Protein AF-A0A538BK71-F1 (afdb_monomer)

Structure (mmCIF, N/CA/C/O backbone):
data_AF-A0A538BK71-F1
#
_entry.id   AF-A0A538BK71-F1
#
loop_
_atom_site.group_PDB
_atom_site.id
_atom_site.type_symbol
_atom_site.label_atom_id
_atom_site.label_alt_id
_atom_site.label_comp_id
_atom_site.label_asym_id
_atom_site.label_entity_id
_atom_site.label_seq_id
_atom_site.pdbx_PDB_ins_code
_atom_site.Cartn_x
_atom_site.Cartn_y
_atom_site.Cartn_z
_atom_site.occupancy
_atom_site.B_iso_or_equiv
_atom_site.auth_seq_id
_atom_site.auth_comp_id
_atom_site.auth_asym_id
_atom_site.auth_atom_id
_atom_site.pdbx_PDB_model_num
ATOM 1 N N . MET A 1 1 ? -36.214 5.813 13.325 1.00 43.78 1 MET A N 1
ATOM 2 C CA . MET A 1 1 ? -35.279 5.143 14.253 1.00 43.78 1 MET A CA 1
ATOM 3 C C . MET A 1 1 ? -33.875 5.434 13.743 1.00 43.78 1 MET A C 1
ATOM 5 O O . MET A 1 1 ? -33.575 5.043 12.623 1.00 43.78 1 MET A O 1
ATOM 9 N N . ALA A 1 2 ? -33.089 6.245 14.456 1.00 49.03 2 ALA A N 1
ATOM 10 C CA . ALA A 1 2 ? -31.752 6.632 14.005 1.00 49.03 2 ALA A CA 1
ATOM 11 C C . ALA A 1 2 ? -30.799 5.435 14.134 1.00 49.03 2 ALA A C 1
ATOM 13 O O . ALA A 1 2 ? -30.799 4.751 15.158 1.00 49.03 2 ALA A O 1
ATOM 14 N N . ARG A 1 3 ? -30.023 5.165 13.081 1.00 46.31 3 ARG A N 1
ATOM 15 C CA . ARG A 1 3 ? -28.934 4.182 13.105 1.00 46.31 3 ARG A CA 1
ATOM 16 C C . ARG A 1 3 ? -27.927 4.619 14.184 1.00 46.31 3 ARG A C 1
ATOM 18 O O . ARG A 1 3 ? -27.583 5.801 14.191 1.00 46.31 3 ARG A O 1
ATOM 25 N N . PRO A 1 4 ? -27.481 3.731 15.095 1.00 49.09 4 PRO A N 1
ATOM 26 C CA . PRO A 1 4 ? -26.473 4.099 16.086 1.00 49.09 4 PRO A CA 1
ATOM 27 C C . PRO A 1 4 ? -25.213 4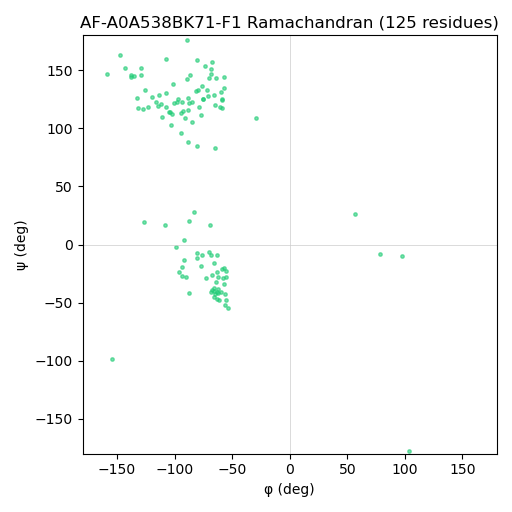.607 15.369 1.00 49.09 4 PRO A C 1
ATOM 29 O O . PRO A 1 4 ? -24.907 4.098 14.281 1.00 49.09 4 PRO A O 1
ATOM 32 N N . PRO A 1 5 ? -24.502 5.606 15.928 1.00 53.88 5 PRO A N 1
ATOM 33 C CA . PRO A 1 5 ? -23.268 6.086 15.328 1.00 53.88 5 PRO A CA 1
ATOM 34 C C . PRO A 1 5 ? -22.307 4.903 15.249 1.00 53.88 5 PRO A C 1
ATOM 36 O O . PRO A 1 5 ? -21.969 4.289 16.262 1.00 53.88 5 PRO A O 1
ATOM 39 N N . ARG A 1 6 ? -21.926 4.533 14.027 1.00 58.94 6 ARG A N 1
ATOM 40 C CA . ARG A 1 6 ? -20.779 3.651 13.855 1.00 58.94 6 ARG A CA 1
ATOM 41 C C . ARG A 1 6 ? -19.552 4.458 14.224 1.00 58.94 6 ARG A C 1
ATOM 43 O O . ARG A 1 6 ? -19.502 5.649 13.928 1.00 58.94 6 ARG A O 1
ATOM 50 N N . LEU A 1 7 ? -18.586 3.809 14.860 1.00 62.09 7 LEU A N 1
ATOM 51 C CA . LEU A 1 7 ? -17.260 4.395 14.938 1.00 62.09 7 LEU A CA 1
ATOM 52 C C . LEU A 1 7 ? -16.785 4.656 13.495 1.00 62.09 7 LEU A C 1
ATOM 54 O O . LEU A 1 7 ? -17.030 3.802 12.634 1.00 62.09 7 LEU A O 1
ATOM 58 N N . PRO A 1 8 ? 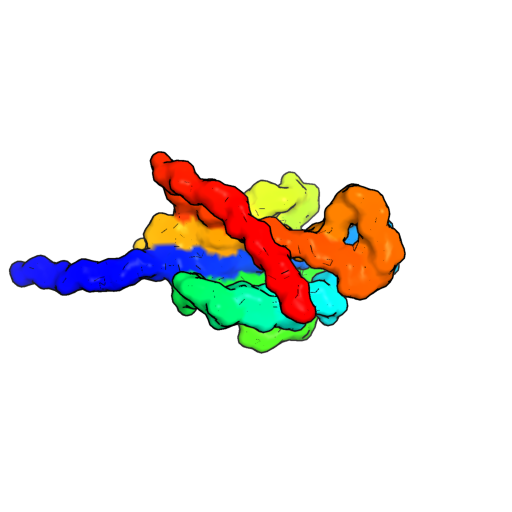-16.213 5.837 13.214 1.00 65.06 8 PRO A N 1
ATOM 59 C CA . PRO A 1 8 ? -15.735 6.171 11.880 1.00 65.06 8 PRO A CA 1
ATOM 60 C C . PRO A 1 8 ? -14.693 5.139 11.458 1.00 65.06 8 PRO A C 1
ATOM 62 O O . PRO A 1 8 ? -13.723 4.937 12.183 1.00 65.06 8 PRO A O 1
ATOM 65 N N . LEU A 1 9 ? -14.892 4.488 10.308 1.00 83.62 9 LEU A N 1
ATOM 66 C CA . LEU A 1 9 ? -13.896 3.552 9.791 1.00 83.62 9 LEU A CA 1
ATOM 67 C C . LEU A 1 9 ? -12.727 4.342 9.201 1.00 83.62 9 LEU A C 1
ATOM 69 O O . LEU A 1 9 ? -12.922 5.184 8.317 1.00 83.62 9 LEU A O 1
ATOM 73 N N . ILE A 1 10 ? -11.519 4.051 9.670 1.00 86.81 10 ILE A N 1
ATOM 74 C CA . ILE A 1 10 ? -10.266 4.627 9.191 1.00 86.81 10 ILE A CA 1
ATOM 75 C C . ILE A 1 10 ? -9.580 3.596 8.294 1.00 86.81 10 ILE A C 1
ATOM 77 O O . ILE A 1 10 ? -9.110 2.561 8.758 1.00 86.81 10 ILE A O 1
ATOM 81 N N . GLY A 1 11 ? -9.494 3.881 6.996 1.00 90.00 11 GLY A N 1
ATOM 82 C CA . GLY A 1 11 ? -8.757 3.041 6.051 1.00 90.00 11 GLY A CA 1
ATOM 83 C C . GLY A 1 11 ? -7.277 3.419 5.982 1.00 90.00 11 GLY A C 1
ATOM 84 O O . GLY A 1 11 ? -6.925 4.594 6.050 1.00 90.00 11 GLY A O 1
ATOM 85 N N . ALA A 1 12 ? -6.394 2.450 5.776 1.00 91.75 12 ALA A N 1
ATOM 86 C CA . ALA A 1 12 ? -4.996 2.670 5.429 1.00 91.75 12 ALA A CA 1
ATOM 87 C C . ALA A 1 12 ? -4.747 2.314 3.962 1.00 91.75 12 ALA A C 1
ATOM 89 O O . ALA A 1 12 ? -5.083 1.222 3.508 1.00 91.75 12 ALA A O 1
ATOM 90 N N . ILE A 1 13 ? -4.101 3.219 3.229 1.00 93.62 13 ILE A N 1
ATOM 91 C CA . ILE A 1 13 ? -3.649 2.997 1.855 1.00 93.62 13 ILE A CA 1
ATOM 92 C C . ILE A 1 13 ? -2.125 2.939 1.855 1.00 93.62 13 ILE A C 1
ATOM 94 O O . ILE A 1 13 ? -1.451 3.959 2.013 1.00 93.62 13 ILE A O 1
ATOM 98 N N . VAL A 1 14 ? -1.574 1.752 1.620 1.00 93.50 14 VAL A N 1
ATOM 99 C CA . VAL A 1 14 ? -0.136 1.532 1.456 1.00 93.50 14 VAL A CA 1
ATOM 100 C C . VAL A 1 14 ? 0.226 1.644 -0.020 1.00 93.50 14 VAL A C 1
ATOM 102 O O . VAL A 1 14 ? -0.107 0.783 -0.835 1.00 93.50 14 VAL A O 1
ATOM 105 N N . LEU A 1 15 ? 0.928 2.716 -0.385 1.00 92.50 15 LEU A N 1
ATOM 106 C CA . LEU A 1 15 ? 1.338 2.966 -1.764 1.00 92.50 15 LEU A CA 1
ATOM 107 C C . LEU A 1 15 ? 2.645 2.236 -2.082 1.00 92.50 15 LEU A C 1
ATOM 109 O O . LEU A 1 15 ? 3.736 2.667 -1.701 1.00 92.50 15 LEU A O 1
ATOM 113 N N . ALA A 1 16 ? 2.525 1.149 -2.843 1.00 92.81 16 ALA A N 1
ATOM 114 C CA . ALA A 1 16 ? 3.623 0.278 -3.252 1.00 92.81 16 ALA A CA 1
ATOM 115 C C . ALA A 1 16 ? 3.673 0.070 -4.783 1.00 92.81 16 ALA A C 1
ATOM 117 O O . ALA A 1 16 ? 4.325 -0.844 -5.279 1.00 92.81 16 ALA A O 1
ATOM 118 N N . ALA A 1 17 ? 3.042 0.948 -5.567 1.00 90.62 17 ALA A N 1
ATOM 119 C CA . ALA A 1 17 ? 2.866 0.751 -7.008 1.00 90.62 17 ALA A CA 1
ATOM 120 C C . ALA A 1 17 ? 4.084 1.102 -7.889 1.00 90.62 17 ALA A C 1
ATOM 122 O O . ALA A 1 17 ? 4.094 0.787 -9.076 1.00 90.62 17 ALA A O 1
ATOM 123 N N . GLY A 1 18 ? 5.101 1.775 -7.340 1.00 87.75 18 GLY A N 1
ATOM 124 C CA . GLY A 1 18 ? 6.195 2.349 -8.132 1.00 87.75 18 GLY A CA 1
ATOM 125 C C . GLY A 1 18 ? 7.199 1.333 -8.694 1.00 87.75 18 GLY A C 1
ATOM 126 O O . GLY A 1 18 ? 7.477 0.305 -8.092 1.00 87.75 18 GLY A O 1
ATOM 127 N N . ALA A 1 19 ? 7.854 1.669 -9.805 1.00 85.0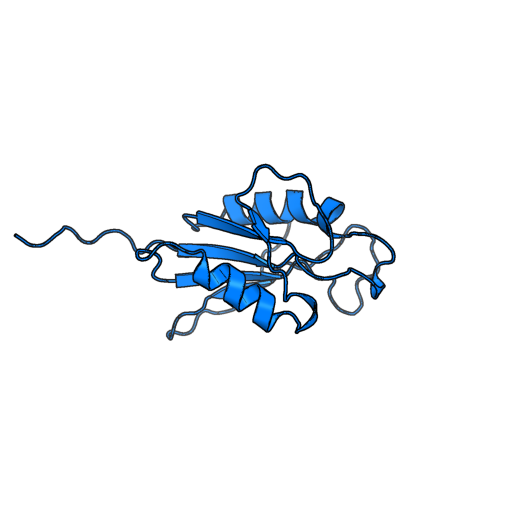6 19 ALA A N 1
ATOM 128 C CA . ALA A 1 19 ? 8.809 0.778 -10.478 1.00 85.06 19 ALA A CA 1
ATOM 129 C C . ALA A 1 19 ? 10.121 0.486 -9.726 1.00 85.06 19 ALA A C 1
ATOM 131 O O . ALA A 1 19 ? 10.884 -0.375 -10.153 1.00 85.06 19 ALA A O 1
ATOM 132 N N . SER A 1 20 ? 10.411 1.183 -8.622 1.00 81.50 20 SER A N 1
ATOM 133 C CA . SER A 1 20 ? 11.650 1.001 -7.843 1.00 81.50 20 SER A CA 1
ATOM 134 C C . SER A 1 20 ? 12.948 1.186 -8.655 1.00 81.50 20 SER A C 1
ATOM 136 O O . SER A 1 20 ? 14.007 0.704 -8.266 1.00 81.50 20 SER A O 1
ATOM 138 N N . THR A 1 21 ? 12.904 1.968 -9.741 1.00 76.50 21 THR A N 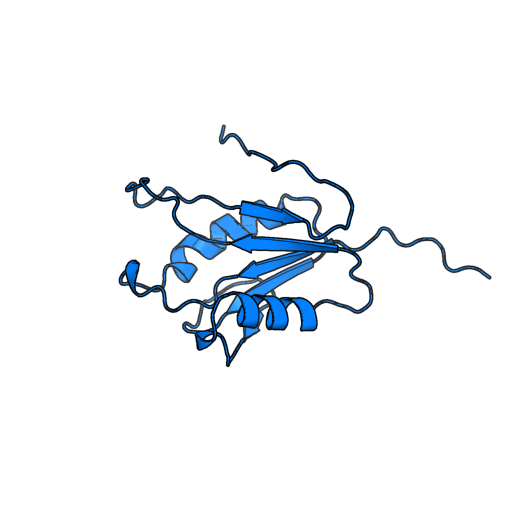1
ATOM 139 C CA . THR A 1 21 ? 14.016 2.156 -10.700 1.00 76.50 21 THR A CA 1
ATOM 140 C C . THR A 1 21 ? 15.308 2.674 -10.071 1.00 76.50 21 THR A C 1
ATOM 142 O O . THR A 1 21 ? 16.394 2.272 -10.466 1.00 76.50 21 THR A O 1
ATOM 145 N N . ARG A 1 22 ? 15.210 3.527 -9.046 1.00 75.31 22 ARG A N 1
ATOM 146 C CA . ARG A 1 22 ? 16.374 4.033 -8.291 1.00 75.31 22 ARG A CA 1
ATOM 147 C C . ARG A 1 22 ? 16.952 3.022 -7.298 1.00 75.31 22 ARG A C 1
ATOM 149 O O . ARG A 1 22 ? 18.055 3.223 -6.810 1.00 75.31 22 ARG A O 1
ATOM 156 N N . PHE A 1 23 ? 16.180 1.998 -6.942 1.00 64.69 23 PHE A N 1
ATOM 157 C CA . PHE A 1 23 ? 16.559 0.979 -5.966 1.00 64.69 23 PHE A CA 1
ATOM 158 C C . PHE A 1 23 ? 17.194 -0.249 -6.637 1.00 64.69 23 PHE A C 1
ATOM 160 O O . PHE A 1 23 ? 17.890 -1.010 -5.978 1.00 64.69 23 PHE A O 1
ATOM 167 N N . GLY A 1 24 ? 16.981 -0.433 -7.946 1.00 68.06 24 GLY A N 1
ATOM 168 C CA . GLY A 1 24 ? 17.573 -1.521 -8.734 1.00 68.06 24 GLY A CA 1
ATOM 169 C C . GLY A 1 24 ? 16.887 -2.883 -8.573 1.00 68.06 24 GLY A C 1
ATOM 170 O O . GLY A 1 24 ? 17.188 -3.800 -9.327 1.00 68.06 24 GLY A O 1
ATOM 171 N N . SER A 1 25 ? 15.943 -3.015 -7.638 1.00 70.69 25 SER A N 1
ATOM 172 C CA . SER A 1 25 ? 15.106 -4.203 -7.439 1.00 70.69 25 SER A CA 1
ATOM 173 C C . SER A 1 25 ? 13.705 -3.815 -6.932 1.00 70.69 25 SER A C 1
ATOM 175 O O . SER A 1 25 ? 13.525 -2.686 -6.451 1.00 70.69 25 SER A O 1
ATOM 177 N N . PRO A 1 26 ? 12.697 -4.709 -7.020 1.00 80.81 26 PRO A N 1
ATOM 178 C CA . PRO A 1 26 ? 11.360 -4.484 -6.463 1.00 80.81 26 PRO A CA 1
ATOM 179 C C . PRO A 1 26 ? 11.387 -4.384 -4.927 1.00 80.81 26 PRO A C 1
ATOM 181 O O . PRO A 1 26 ? 11.126 -5.345 -4.207 1.00 80.81 26 PRO A O 1
ATOM 184 N N . LYS A 1 27 ? 11.697 -3.194 -4.395 1.00 80.19 27 LYS A N 1
ATOM 185 C CA . LYS A 1 27 ? 11.823 -2.952 -2.944 1.00 80.19 27 LYS A CA 1
ATOM 186 C C . LYS A 1 27 ? 10.561 -3.306 -2.149 1.00 80.19 27 LYS A C 1
ATOM 188 O O . LYS A 1 27 ? 10.631 -3.488 -0.942 1.00 80.19 27 LYS A O 1
ATOM 193 N N . GLN A 1 28 ? 9.409 -3.380 -2.810 1.00 82.19 28 GLN A N 1
ATOM 194 C CA . GLN A 1 28 ? 8.134 -3.743 -2.209 1.00 82.19 28 GLN A CA 1
ATOM 195 C C . GLN A 1 28 ? 8.185 -5.100 -1.517 1.00 82.19 28 GLN A C 1
ATOM 197 O O . GLN A 1 28 ? 7.688 -5.212 -0.408 1.00 82.19 28 GLN A O 1
ATOM 202 N N . GLN A 1 29 ? 8.822 -6.098 -2.133 1.00 83.12 29 GLN A N 1
ATOM 203 C CA . GLN A 1 29 ? 8.928 -7.437 -1.547 1.00 83.12 29 GLN A CA 1
ATOM 204 C C . GLN A 1 29 ? 9.700 -7.425 -0.220 1.00 83.12 29 GLN A C 1
ATOM 206 O O . GLN A 1 29 ? 9.450 -8.254 0.644 1.00 83.12 29 GLN A O 1
ATOM 211 N N . LEU A 1 30 ? 10.611 -6.462 -0.052 1.00 83.38 30 LEU A N 1
ATOM 212 C CA . LEU A 1 30 ? 11.413 -6.304 1.158 1.00 83.38 30 LEU A CA 1
ATOM 213 C C . LEU A 1 30 ? 10.711 -5.437 2.211 1.00 83.38 30 LEU A C 1
ATOM 215 O O . LEU A 1 30 ? 10.762 -5.751 3.390 1.00 83.38 30 LEU A O 1
ATOM 219 N N . LEU A 1 31 ? 10.071 -4.340 1.792 1.00 83.44 31 LEU A N 1
ATOM 220 C CA . LEU A 1 31 ? 9.532 -3.328 2.709 1.00 83.44 31 LEU A CA 1
ATOM 221 C C . LEU A 1 31 ? 8.087 -3.595 3.138 1.00 83.44 31 LEU A C 1
ATOM 223 O O . LEU A 1 31 ? 7.667 -3.136 4.197 1.00 83.44 31 LEU A O 1
ATOM 227 N N . LEU A 1 32 ? 7.296 -4.268 2.301 1.00 87.94 32 LEU A N 1
ATOM 228 C CA . LEU A 1 32 ? 5.863 -4.417 2.535 1.00 87.94 32 LEU A CA 1
ATOM 229 C C . LEU A 1 32 ? 5.531 -5.195 3.823 1.00 87.94 32 LEU A C 1
ATOM 231 O O . 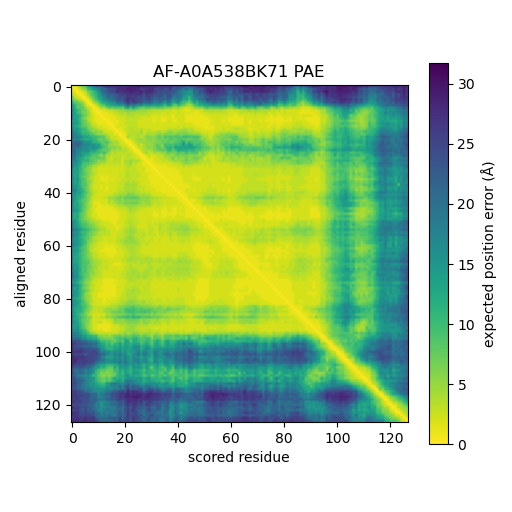LEU A 1 32 ? 4.635 -4.729 4.523 1.00 87.94 32 LEU A O 1
ATOM 235 N N . PRO A 1 33 ? 6.230 -6.292 4.191 1.00 89.00 33 PRO A N 1
ATOM 236 C CA . PRO A 1 33 ? 5.922 -7.031 5.417 1.00 89.00 33 PRO A CA 1
ATOM 237 C C . PRO A 1 33 ? 5.964 -6.167 6.687 1.00 89.00 33 PRO A C 1
ATOM 239 O O . PRO A 1 33 ? 4.975 -6.090 7.407 1.00 89.00 33 PRO A O 1
ATOM 242 N N . GLU A 1 34 ? 7.056 -5.436 6.921 1.00 85.06 34 GLU A N 1
ATOM 243 C CA . GLU A 1 34 ? 7.212 -4.612 8.132 1.00 85.06 34 GLU A CA 1
ATOM 244 C C . GLU A 1 34 ? 6.323 -3.356 8.099 1.00 85.06 34 GLU A C 1
ATOM 246 O O . GLU A 1 34 ? 5.911 -2.838 9.136 1.00 85.06 34 GLU A O 1
ATOM 251 N N . VAL A 1 35 ? 6.019 -2.824 6.906 1.00 86.94 35 VAL A N 1
ATOM 252 C CA . VAL A 1 35 ? 5.043 -1.731 6.769 1.00 86.94 35 VAL A CA 1
ATOM 253 C C . VAL A 1 35 ? 3.655 -2.222 7.166 1.00 86.94 35 VAL A C 1
ATOM 255 O O . VAL A 1 35 ? 2.960 -1.529 7.904 1.00 86.94 35 VAL A O 1
ATOM 258 N N . LEU A 1 36 ? 3.252 -3.405 6.699 1.00 90.44 36 LEU A N 1
ATOM 259 C CA . LEU A 1 36 ? 1.963 -3.996 7.042 1.00 90.44 36 LEU A CA 1
ATOM 260 C C . LEU A 1 36 ? 1.865 -4.324 8.528 1.00 90.44 36 LEU A C 1
ATOM 262 O O . LEU A 1 36 ? 0.836 -4.024 9.123 1.00 90.44 36 LEU A O 1
ATOM 266 N N . GLU A 1 37 ? 2.919 -4.882 9.122 1.00 89.00 37 GLU A N 1
ATOM 267 C CA . GLU A 1 37 ? 2.999 -5.137 10.563 1.00 89.00 37 GLU A CA 1
ATOM 268 C C . GLU A 1 37 ? 2.714 -3.857 11.361 1.00 89.00 37 GLU A C 1
ATOM 270 O O . GLU A 1 37 ? 1.739 -3.797 12.106 1.00 89.00 37 GLU A O 1
ATOM 275 N N . ARG A 1 38 ? 3.451 -2.773 11.089 1.00 85.81 38 ARG A N 1
ATOM 276 C CA . ARG A 1 38 ? 3.251 -1.487 11.780 1.00 85.81 38 ARG A CA 1
ATOM 277 C C . ARG A 1 38 ? 1.880 -0.864 11.555 1.00 85.81 38 ARG A C 1
ATOM 279 O O . ARG A 1 38 ? 1.323 -0.244 12.455 1.00 85.81 38 ARG A O 1
ATOM 286 N N . VAL A 1 39 ? 1.340 -0.967 10.342 1.00 86.81 39 VAL A N 1
ATOM 287 C CA . VAL A 1 39 ? 0.008 -0.425 10.044 1.00 86.81 39 VAL A CA 1
ATOM 288 C C . VAL A 1 39 ? -1.063 -1.216 10.798 1.00 86.81 39 VAL A C 1
ATOM 290 O O . VAL A 1 39 ? -1.985 -0.607 11.333 1.00 86.81 39 VAL A O 1
ATOM 293 N N . ARG A 1 40 ? -0.924 -2.542 10.908 1.00 88.06 40 ARG A N 1
ATOM 294 C CA . ARG A 1 40 ? -1.849 -3.409 11.660 1.00 88.06 40 ARG A CA 1
ATOM 295 C C . ARG A 1 40 ? -1.802 -3.178 13.170 1.00 88.06 40 ARG A C 1
ATOM 297 O O . ARG A 1 40 ? -2.798 -3.415 13.839 1.00 88.06 40 ARG A O 1
ATOM 304 N N . GLU A 1 41 ? -0.680 -2.703 13.701 1.00 87.88 41 GLU A N 1
ATOM 305 C CA . GLU A 1 41 ? -0.558 -2.286 15.106 1.00 87.88 41 GLU A CA 1
ATOM 306 C C . GLU A 1 41 ? -1.208 -0.921 15.397 1.00 87.88 41 GLU A C 1
ATOM 308 O O . GLU A 1 41 ? -1.330 -0.521 16.556 1.00 87.88 41 GLU A O 1
ATOM 313 N N . SER A 1 42 ? -1.625 -0.186 14.362 1.00 83.50 42 SER A N 1
ATOM 314 C CA . SER A 1 42 ? -2.284 1.1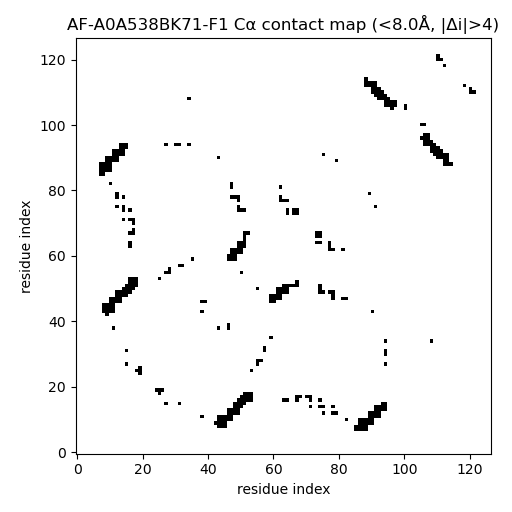13 14.503 1.00 83.50 42 SER A CA 1
ATOM 315 C C . SER A 1 42 ? -3.809 0.993 14.624 1.00 83.50 42 SER A C 1
ATOM 317 O O . SER A 1 42 ? -4.385 -0.085 14.518 1.00 83.50 42 SER A O 1
ATOM 319 N N . SER A 1 43 ? -4.493 2.119 14.832 1.00 83.69 43 SER A N 1
ATOM 320 C CA . SER A 1 43 ? -5.952 2.183 14.994 1.00 83.69 43 SER A CA 1
ATOM 321 C C . SER A 1 43 ? -6.728 2.220 13.667 1.00 83.69 43 SER A C 1
ATOM 323 O O . SER A 1 43 ? -7.774 2.861 13.601 1.00 83.69 43 SER A O 1
ATOM 325 N N . VAL A 1 44 ? -6.186 1.642 12.593 1.00 86.50 44 VAL A N 1
ATOM 326 C CA . VAL A 1 44 ? -6.860 1.579 11.285 1.00 86.50 44 VAL A CA 1
ATOM 327 C C . VAL A 1 44 ? -7.716 0.319 11.199 1.00 86.50 44 VAL A C 1
ATOM 329 O O . VAL A 1 44 ? -7.320 -0.741 11.677 1.00 86.50 44 VAL A O 1
ATOM 332 N N . ASP A 1 45 ? -8.882 0.431 10.576 1.00 88.19 45 ASP A N 1
ATOM 333 C CA . ASP A 1 45 ? -9.874 -0.645 10.509 1.00 88.19 45 ASP A CA 1
ATOM 334 C C . ASP A 1 45 ? -9.738 -1.507 9.244 1.00 88.19 45 ASP A C 1
ATOM 336 O O . ASP A 1 45 ? -10.121 -2.675 9.243 1.00 88.19 45 ASP A O 1
ATOM 340 N N . ASP A 1 46 ? -9.205 -0.940 8.156 1.00 89.25 46 ASP A N 1
ATOM 341 C CA . ASP A 1 46 ? -8.976 -1.634 6.881 1.00 89.25 46 ASP A CA 1
ATOM 342 C C . ASP A 1 46 ? -7.608 -1.251 6.308 1.00 89.25 46 ASP A C 1
ATOM 344 O O . ASP A 1 46 ? -7.178 -0.104 6.424 1.00 89.25 46 ASP A O 1
ATOM 348 N N . VAL A 1 47 ? -6.921 -2.197 5.666 1.00 93.06 47 VAL A N 1
ATOM 349 C CA . VAL A 1 47 ? -5.600 -1.979 5.061 1.00 93.06 47 VAL A CA 1
ATOM 350 C C . VAL A 1 47 ? -5.621 -2.434 3.611 1.00 93.06 47 VAL A C 1
ATOM 352 O O . VAL A 1 47 ? -5.759 -3.620 3.311 1.00 93.06 47 VAL A O 1
ATOM 355 N N . VAL A 1 48 ? -5.407 -1.482 2.708 1.00 95.06 48 VAL A N 1
ATOM 356 C CA . VAL A 1 48 ? -5.325 -1.702 1.266 1.00 95.06 48 VAL A CA 1
ATOM 357 C C . VAL A 1 48 ? -3.908 -1.420 0.782 1.00 95.06 48 VAL A C 1
ATOM 359 O O . VAL A 1 48 ? -3.356 -0.342 1.003 1.00 95.06 48 VAL A O 1
ATOM 362 N N . VAL A 1 49 ? -3.330 -2.370 0.051 1.00 95.69 49 VAL A N 1
ATOM 363 C CA . VAL A 1 49 ? -2.042 -2.212 -0.627 1.00 95.69 49 VAL A CA 1
ATOM 364 C C . VAL A 1 49 ? -2.278 -1.913 -2.098 1.00 95.69 49 VAL A C 1
ATOM 366 O O . VAL A 1 49 ? -2.861 -2.719 -2.822 1.00 95.69 49 VAL A O 1
ATOM 369 N N . VAL A 1 50 ? -1.775 -0.775 -2.569 1.00 95.94 50 VAL A N 1
ATOM 370 C CA . VAL A 1 50 ? -1.821 -0.430 -3.992 1.00 95.94 50 VAL A CA 1
ATOM 371 C C . VAL A 1 50 ? -0.541 -0.900 -4.671 1.00 95.94 50 VAL A C 1
ATOM 373 O O . VAL A 1 50 ? 0.544 -0.382 -4.390 1.00 95.94 50 VAL A O 1
ATOM 376 N N . LEU A 1 51 ? -0.676 -1.850 -5.595 1.00 95.25 51 LEU A N 1
ATOM 377 C CA . LEU A 1 51 ? 0.404 -2.369 -6.435 1.00 95.25 51 LEU A CA 1
ATOM 378 C C . LEU A 1 51 ? 0.268 -1.877 -7.881 1.00 95.25 51 LEU A C 1
ATOM 380 O O . LEU A 1 51 ? -0.799 -1.460 -8.323 1.00 95.25 51 LEU A O 1
ATOM 384 N N . GLY A 1 52 ? 1.368 -1.924 -8.625 1.00 94.25 52 GLY A N 1
ATOM 385 C CA . GLY A 1 52 ? 1.460 -1.405 -9.990 1.00 94.25 52 GLY A CA 1
ATOM 386 C C . GLY A 1 52 ? 2.548 -2.141 -10.752 1.00 94.25 52 GLY A C 1
ATOM 387 O O . GLY A 1 52 ? 2.330 -3.268 -11.178 1.00 94.25 52 GLY A O 1
ATOM 388 N N . ALA A 1 53 ? 3.728 -1.531 -10.844 1.00 92.06 53 ALA A N 1
ATOM 389 C CA . ALA A 1 53 ? 4.857 -2.001 -11.648 1.00 92.06 53 ALA A CA 1
ATOM 390 C C . ALA A 1 53 ? 5.342 -3.435 -11.364 1.00 92.06 53 ALA A C 1
ATOM 392 O O . ALA A 1 53 ? 5.999 -4.024 -12.215 1.00 92.06 53 ALA A O 1
ATOM 393 N N . HIS A 1 54 ? 5.065 -3.973 -10.173 1.00 90.94 54 HIS A N 1
ATOM 394 C CA . HIS A 1 54 ? 5.544 -5.284 -9.740 1.00 90.94 54 HIS A CA 1
ATOM 395 C C . HIS A 1 54 ? 4.434 -6.084 -9.069 1.00 90.94 54 HIS A C 1
ATOM 397 O O . HIS A 1 54 ? 3.605 -5.530 -8.339 1.00 90.94 54 HIS A O 1
ATOM 403 N N . ASP A 1 55 ? 4.451 -7.397 -9.279 1.00 88.50 55 ASP A N 1
ATOM 404 C CA . ASP A 1 55 ? 3.693 -8.349 -8.476 1.00 88.50 55 ASP A CA 1
ATOM 405 C C . ASP A 1 55 ? 4.417 -8.620 -7.156 1.00 88.50 55 ASP A C 1
ATOM 407 O O . ASP A 1 55 ? 5.631 -8.831 -7.114 1.00 88.50 55 ASP A O 1
ATOM 411 N N . VAL A 1 56 ? 3.664 -8.569 -6.061 1.00 89.31 56 VAL A N 1
ATOM 412 C CA . VAL A 1 56 ? 4.180 -8.760 -4.706 1.00 89.31 56 VAL A CA 1
ATOM 413 C C . VAL A 1 56 ? 3.254 -9.735 -4.010 1.00 89.31 56 VAL A C 1
ATOM 415 O O . VAL A 1 56 ? 2.042 -9.519 -3.996 1.00 89.31 56 VAL A O 1
ATOM 418 N N . ASP A 1 57 ? 3.831 -10.798 -3.464 1.00 90.06 57 ASP A N 1
ATOM 419 C CA . ASP A 1 57 ? 3.100 -11.741 -2.630 1.00 90.06 57 ASP A CA 1
ATOM 420 C C . ASP A 1 57 ? 2.853 -11.112 -1.254 1.00 90.06 57 ASP A C 1
ATOM 422 O O . ASP A 1 57 ? 3.774 -10.588 -0.622 1.00 90.06 57 ASP A O 1
ATOM 426 N N . THR A 1 58 ? 1.593 -11.072 -0.832 1.00 90.81 58 THR A N 1
ATOM 427 C CA . THR A 1 58 ? 1.168 -10.461 0.427 1.00 90.81 58 THR A CA 1
ATOM 428 C C . THR A 1 58 ? -0.179 -11.026 0.858 1.00 90.81 58 THR A C 1
ATOM 430 O O . THR A 1 58 ? -1.040 -11.330 0.036 1.00 90.81 58 THR A O 1
ATOM 433 N N . ASP A 1 59 ? -0.364 -11.127 2.169 1.00 91.81 59 ASP A N 1
ATOM 434 C CA . ASP A 1 59 ? -1.618 -11.497 2.822 1.00 91.81 59 ASP A CA 1
ATOM 435 C C . ASP A 1 59 ? -2.611 -10.320 2.931 1.00 91.81 59 ASP A C 1
ATOM 437 O O . ASP A 1 59 ? -3.752 -10.506 3.354 1.00 91.81 59 ASP A O 1
ATOM 441 N N . ALA A 1 60 ? -2.197 -9.101 2.571 1.00 93.12 60 ALA A N 1
ATOM 442 C CA . ALA A 1 60 ? -3.050 -7.920 2.602 1.00 93.12 60 ALA A CA 1
ATOM 443 C C . ALA A 1 60 ? -3.976 -7.830 1.380 1.00 93.12 60 ALA A C 1
ATOM 445 O O . ALA A 1 60 ? -3.704 -8.365 0.304 1.00 93.12 60 ALA A O 1
ATOM 446 N N . ARG A 1 61 ? -5.065 -7.066 1.519 1.00 95.69 61 ARG A N 1
ATOM 447 C CA . ARG A 1 61 ? -5.956 -6.749 0.401 1.00 95.69 61 ARG A CA 1
ATOM 448 C C . ARG A 1 61 ? -5.210 -5.897 -0.628 1.00 95.69 61 ARG A C 1
ATOM 450 O O . ARG A 1 61 ? -4.782 -4.783 -0.331 1.00 95.69 61 ARG A O 1
ATOM 457 N N . VAL A 1 62 ? -5.096 -6.406 -1.853 1.00 96.00 62 VAL A N 1
ATOM 458 C CA . VAL A 1 62 ? -4.384 -5.737 -2.949 1.00 96.00 62 VAL A CA 1
ATOM 459 C C . VAL A 1 62 ? -5.349 -5.058 -3.911 1.00 96.00 62 VAL A C 1
ATOM 461 O O . VAL A 1 62 ? -6.343 -5.639 -4.343 1.00 96.00 62 VAL A O 1
ATOM 464 N N . VAL A 1 63 ? -4.984 -3.847 -4.325 1.00 96.75 63 VAL A N 1
ATOM 465 C CA . VAL A 1 63 ? -5.584 -3.126 -5.446 1.00 96.75 63 VAL A CA 1
ATOM 466 C C . VAL A 1 63 ? -4.506 -2.861 -6.487 1.00 96.75 63 VAL A C 1
ATOM 468 O O . VAL A 1 63 ? -3.443 -2.320 -6.187 1.00 96.75 63 VAL A O 1
ATOM 471 N N . ARG A 1 64 ? -4.770 -3.251 -7.733 1.00 96.62 64 ARG A N 1
ATOM 472 C CA . ARG A 1 64 ? -3.873 -2.981 -8.860 1.00 96.62 64 ARG A CA 1
ATOM 473 C C . ARG A 1 64 ? -4.216 -1.628 -9.463 1.00 96.62 64 ARG A C 1
ATOM 475 O O . ARG A 1 64 ? -5.354 -1.417 -9.860 1.00 96.62 64 ARG A O 1
ATOM 482 N N . CYS A 1 65 ? -3.224 -0.751 -9.575 1.00 96.81 65 CYS A N 1
ATOM 483 C CA . CYS A 1 65 ? -3.322 0.519 -10.282 1.00 96.81 65 CYS A CA 1
ATOM 484 C C . CYS A 1 65 ? -2.626 0.393 -11.646 1.00 96.81 65 CYS A C 1
ATOM 486 O O . CYS A 1 65 ? -1.395 0.444 -11.693 1.00 96.81 65 CYS A O 1
ATOM 488 N N . PRO A 1 66 ? -3.368 0.242 -12.761 1.00 94.44 66 PRO A N 1
ATOM 489 C CA . PRO A 1 66 ? -2.774 0.173 -14.099 1.00 94.44 66 PRO A CA 1
ATOM 490 C C . PRO A 1 66 ? -2.070 1.477 -14.487 1.00 94.44 66 PRO A C 1
ATOM 492 O O . PRO A 1 66 ? -1.051 1.465 -15.164 1.00 94.44 66 PRO A O 1
ATOM 495 N N . GLU A 1 67 ? -2.584 2.607 -14.003 1.00 94.19 67 GLU A N 1
ATOM 496 C CA . GLU A 1 67 ? -2.094 3.951 -14.316 1.00 94.19 67 GLU A CA 1
ATOM 497 C C . GLU A 1 67 ? -0.961 4.429 -13.389 1.00 94.19 67 GLU A C 1
ATOM 499 O O . GLU A 1 67 ? -0.712 5.631 -13.273 1.00 94.19 67 GLU A O 1
ATOM 504 N N . TRP A 1 68 ? -0.263 3.513 -12.709 1.00 92.94 68 TRP A N 1
ATOM 505 C CA . TRP A 1 68 ? 0.795 3.845 -11.746 1.00 92.94 68 TRP A CA 1
ATOM 506 C C . TRP A 1 68 ? 1.904 4.731 -12.343 1.00 92.94 68 TRP A C 1
ATOM 508 O O . TRP A 1 68 ? 2.507 5.532 -11.627 1.00 92.94 68 TRP A O 1
ATOM 518 N N . GLU A 1 69 ? 2.146 4.634 -13.654 1.00 92.25 69 GLU A N 1
ATOM 519 C CA . GLU A 1 69 ? 3.137 5.433 -14.389 1.00 92.25 69 GLU A CA 1
ATOM 520 C C . GLU A 1 69 ? 2.827 6.934 -14.381 1.00 92.25 69 GLU A C 1
ATOM 522 O O . GLU A 1 69 ? 3.738 7.756 -14.467 1.00 92.25 69 GLU A O 1
ATOM 527 N N . ARG A 1 70 ? 1.556 7.315 -14.188 1.00 91.44 70 ARG A N 1
ATOM 528 C CA . ARG A 1 70 ? 1.139 8.718 -14.018 1.00 91.44 70 ARG A CA 1
ATOM 529 C C . ARG A 1 70 ? 1.595 9.309 -12.678 1.00 91.44 70 ARG A C 1
ATOM 531 O O . ARG A 1 70 ? 1.428 10.504 -12.440 1.00 91.44 70 ARG A O 1
ATOM 538 N N . GLY A 1 71 ? 2.177 8.485 -11.807 1.00 87.19 71 GLY A N 1
ATOM 539 C CA . GLY A 1 71 ? 2.804 8.877 -10.555 1.00 87.19 71 GLY A CA 1
ATOM 540 C C . GLY A 1 71 ? 1.960 8.569 -9.312 1.00 87.19 71 GLY A C 1
ATOM 541 O O . GLY A 1 71 ? 0.855 8.029 -9.405 1.00 87.19 71 GLY A O 1
ATOM 542 N N . PRO A 1 72 ? 2.459 8.943 -8.116 1.00 85.62 72 PRO A N 1
ATOM 543 C CA . PRO A 1 72 ? 1.849 8.575 -6.834 1.00 85.62 72 PRO A CA 1
ATOM 544 C C . PRO A 1 72 ? 0.392 9.021 -6.663 1.00 85.62 72 PRO A C 1
ATOM 546 O O . PRO A 1 72 ? -0.366 8.351 -5.969 1.00 85.62 72 PRO A O 1
ATOM 549 N N . GLY A 1 73 ? -0.018 10.119 -7.308 1.00 87.88 73 GLY A N 1
ATOM 550 C CA . GLY A 1 73 ? -1.401 10.603 -7.264 1.00 87.88 73 GLY A CA 1
ATOM 551 C C . GLY A 1 73 ? -2.401 9.652 -7.930 1.00 87.88 73 GLY A C 1
ATOM 552 O O . GLY A 1 73 ? -3.496 9.465 -7.407 1.00 87.88 73 GLY A O 1
ATOM 553 N N . ALA A 1 74 ? -2.020 8.997 -9.034 1.00 91.88 74 ALA A N 1
ATOM 554 C CA . ALA A 1 74 ? -2.869 7.999 -9.688 1.00 91.88 74 ALA A CA 1
ATOM 555 C C . ALA A 1 74 ? -3.019 6.740 -8.821 1.00 91.88 74 ALA A C 1
ATOM 557 O O . ALA A 1 74 ? -4.122 6.222 -8.656 1.00 91.88 74 ALA A O 1
ATOM 558 N N . SER A 1 75 ? -1.931 6.299 -8.183 1.00 93.12 75 SER A N 1
ATOM 559 C CA . SER A 1 75 ? -1.967 5.181 -7.234 1.00 93.12 75 SER A CA 1
ATOM 560 C C . SER A 1 75 ? -2.786 5.503 -5.984 1.00 93.12 75 SER A C 1
ATOM 562 O O . SER A 1 75 ? -3.559 4.663 -5.533 1.00 93.12 75 SER A O 1
ATOM 564 N N . LEU A 1 76 ? -2.673 6.724 -5.452 1.00 90.75 76 LEU A N 1
ATOM 565 C CA . LEU A 1 76 ? -3.502 7.182 -4.338 1.00 90.75 76 LEU A CA 1
ATOM 566 C C . LEU A 1 76 ? -4.984 7.184 -4.706 1.00 90.75 76 LEU A C 1
ATOM 568 O O . LEU A 1 76 ? -5.788 6.637 -3.959 1.00 90.75 76 LEU A O 1
ATOM 572 N N . ARG A 1 77 ? -5.337 7.747 -5.866 1.00 92.56 77 ARG A N 1
ATOM 573 C CA . ARG A 1 77 ? -6.715 7.741 -6.365 1.00 92.56 77 ARG A CA 1
ATOM 574 C C . ARG A 1 77 ? -7.274 6.320 -6.448 1.00 92.56 77 ARG A C 1
ATOM 576 O O . ARG A 1 77 ? -8.354 6.070 -5.931 1.00 92.56 77 ARG A O 1
ATOM 583 N N . CYS A 1 78 ? -6.512 5.399 -7.034 1.00 94.44 78 CYS A N 1
ATOM 584 C CA . 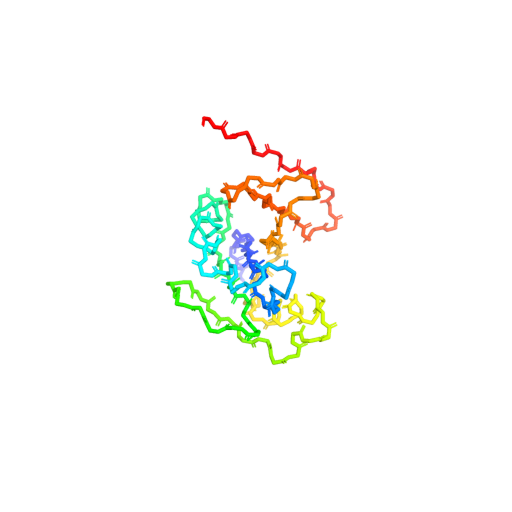CYS A 1 78 ? -6.898 3.996 -7.156 1.00 94.44 78 CYS A CA 1
ATOM 585 C C . CYS A 1 78 ? -7.128 3.332 -5.785 1.00 94.44 78 CYS A C 1
ATOM 587 O O . CYS A 1 78 ? -8.098 2.600 -5.605 1.00 94.44 78 CYS A O 1
ATOM 589 N N . GLY A 1 79 ? -6.279 3.635 -4.796 1.00 93.62 79 GLY A N 1
ATOM 590 C CA . GLY A 1 79 ? -6.478 3.191 -3.415 1.00 93.62 79 GLY A CA 1
ATOM 591 C C . GLY A 1 79 ? -7.745 3.770 -2.783 1.00 93.62 79 GLY A C 1
ATOM 592 O O . GLY A 1 79 ? -8.534 3.023 -2.214 1.00 93.62 79 GLY A O 1
ATOM 593 N N . LEU A 1 80 ? -7.982 5.076 -2.925 1.00 91.00 80 LEU A N 1
ATOM 594 C CA . LEU A 1 80 ? -9.160 5.750 -2.365 1.00 91.00 80 LEU A CA 1
ATOM 595 C C . LEU A 1 80 ? -10.469 5.216 -2.960 1.00 91.00 80 LEU A C 1
ATOM 597 O O . LEU A 1 80 ? -11.411 4.965 -2.218 1.00 91.00 80 LEU A O 1
ATOM 601 N N . GLU A 1 81 ? -10.516 4.982 -4.273 1.00 93.56 81 GLU A N 1
ATOM 602 C CA . GLU A 1 81 ? -11.690 4.426 -4.967 1.00 93.56 81 GLU A CA 1
ATOM 603 C C . GLU A 1 81 ? -12.013 2.980 -4.546 1.00 93.56 81 GLU A C 1
ATOM 605 O O . 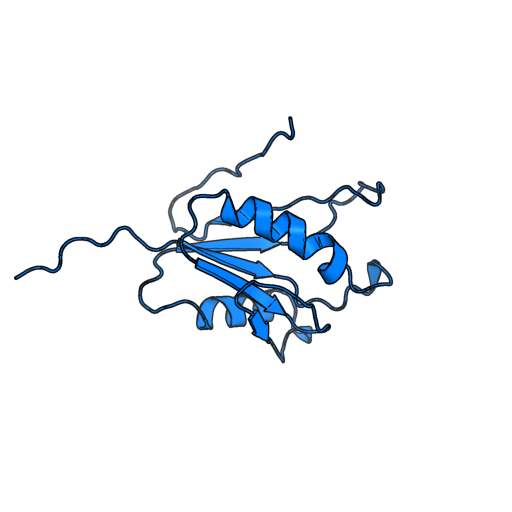GLU A 1 81 ? -13.112 2.493 -4.801 1.00 93.56 81 GLU A O 1
ATOM 610 N N . SER A 1 82 ? -11.076 2.290 -3.889 1.00 94.00 82 SER A N 1
ATOM 611 C CA . SER A 1 82 ? -11.268 0.923 -3.393 1.00 94.00 82 SER A CA 1
ATOM 612 C C . SER A 1 82 ? -11.785 0.836 -1.955 1.00 94.00 82 SER A C 1
ATOM 614 O O . SER A 1 82 ? -12.187 -0.251 -1.513 1.00 94.00 82 SER A O 1
ATOM 616 N N . LEU A 1 83 ? -11.742 1.950 -1.218 1.00 89.19 83 LEU A N 1
ATOM 617 C CA . LEU A 1 83 ? -12.249 2.021 0.146 1.00 89.19 83 LEU A CA 1
ATOM 618 C C . LEU A 1 83 ? -13.776 1.901 0.144 1.00 89.19 83 LEU A C 1
ATOM 620 O O . LEU A 1 83 ? -14.454 2.246 -0.826 1.00 89.19 83 LEU A O 1
ATOM 624 N N . GLY A 1 84 ? -14.321 1.361 1.232 1.00 83.75 84 GLY A N 1
ATOM 625 C CA . GLY A 1 84 ? -15.763 1.197 1.367 1.00 83.75 84 GLY A CA 1
ATOM 626 C C . GLY A 1 84 ? -16.482 2.548 1.478 1.00 83.75 84 GLY A C 1
ATOM 627 O O . GLY A 1 84 ? -15.895 3.521 1.948 1.00 83.75 84 GLY A O 1
ATOM 628 N N . PRO A 1 85 ? -17.785 2.613 1.147 1.00 81.25 85 PRO A N 1
ATOM 629 C CA . PRO A 1 85 ? -18.590 3.835 1.292 1.00 81.25 85 PRO A CA 1
ATOM 630 C C . PRO A 1 85 ? -18.735 4.307 2.750 1.00 81.25 85 PRO A C 1
ATOM 632 O O . PRO A 1 85 ? -19.258 5.385 3.009 1.00 81.25 85 PRO A O 1
ATOM 635 N N . ASP A 1 86 ? -18.299 3.478 3.696 1.00 82.31 86 ASP A N 1
ATOM 636 C CA . ASP A 1 86 ? -18.368 3.705 5.132 1.00 82.31 86 ASP A CA 1
ATOM 637 C C . ASP A 1 86 ? -17.046 4.215 5.728 1.00 82.31 86 ASP A C 1
ATOM 639 O O . ASP A 1 86 ? -16.978 4.451 6.933 1.00 82.31 86 ASP A O 1
ATOM 643 N N . THR A 1 87 ? -15.998 4.350 4.909 1.00 84.94 87 THR A N 1
ATOM 644 C CA . THR A 1 87 ? -14.698 4.883 5.324 1.00 84.94 87 THR A CA 1
ATOM 645 C C . THR A 1 87 ? -14.761 6.407 5.407 1.00 84.94 87 THR A C 1
ATOM 647 O O . THR A 1 87 ? -15.003 7.077 4.406 1.00 84.94 87 THR A O 1
ATOM 650 N N . GLU A 1 88 ? -14.530 6.963 6.597 1.00 82.12 88 GLU A N 1
ATOM 651 C CA . GLU A 1 88 ? -14.633 8.409 6.855 1.00 82.12 88 GLU A CA 1
ATOM 652 C C . GLU A 1 88 ? -13.281 9.129 6.775 1.00 82.12 88 GLU A C 1
ATOM 654 O O . GLU A 1 88 ? -13.227 10.334 6.527 1.00 82.12 88 GLU A O 1
ATOM 659 N N . ALA A 1 89 ? -12.182 8.399 6.968 1.00 81.69 89 ALA A N 1
ATOM 660 C CA . ALA A 1 89 ? -10.830 8.931 6.874 1.00 81.69 89 ALA A CA 1
ATOM 661 C C . ALA A 1 89 ? -9.881 7.905 6.253 1.00 81.69 89 ALA A C 1
ATOM 663 O O . ALA A 1 89 ? -10.070 6.694 6.390 1.00 81.69 89 ALA A O 1
ATOM 664 N N . ALA A 1 90 ? -8.832 8.403 5.599 1.00 81.94 90 ALA A N 1
ATOM 665 C CA . ALA A 1 90 ? -7.768 7.573 5.060 1.00 81.94 90 ALA A CA 1
ATOM 666 C C . ALA A 1 90 ? -6.398 8.030 5.570 1.00 81.94 90 ALA A C 1
ATOM 668 O O . ALA A 1 90 ? -6.055 9.216 5.532 1.00 81.94 90 ALA A O 1
ATOM 669 N N . VAL A 1 91 ? -5.606 7.061 6.009 1.00 85.94 91 VAL A N 1
ATOM 670 C CA . VAL A 1 91 ? -4.180 7.193 6.282 1.00 85.94 91 VAL A CA 1
ATOM 671 C C . VAL A 1 91 ? -3.418 6.769 5.035 1.00 85.94 91 VAL A C 1
ATOM 673 O O . VAL A 1 91 ? -3.552 5.638 4.571 1.00 85.94 91 VAL A O 1
ATOM 676 N N . VAL A 1 92 ? -2.584 7.657 4.498 1.00 86.06 92 VAL A N 1
ATOM 677 C CA . VAL A 1 92 ? -1.716 7.320 3.364 1.00 86.06 92 VAL A CA 1
ATOM 678 C C . VAL A 1 92 ? -0.332 6.960 3.877 1.00 86.06 92 VAL A C 1
ATOM 680 O O . VAL A 1 92 ? 0.301 7.750 4.580 1.00 86.06 92 VAL A O 1
ATOM 683 N N . VAL A 1 93 ? 0.134 5.775 3.490 1.00 85.94 93 VAL A N 1
ATOM 684 C CA . VAL A 1 93 ? 1.414 5.206 3.900 1.00 85.94 93 VAL A CA 1
ATOM 685 C C . VAL A 1 93 ? 2.334 5.096 2.691 1.00 85.94 93 VAL A C 1
ATOM 687 O O . VAL A 1 93 ? 2.044 4.401 1.715 1.00 85.94 93 VAL A O 1
ATOM 690 N N . LEU A 1 94 ? 3.471 5.786 2.760 1.00 78.12 94 LEU A N 1
ATOM 691 C CA . LEU A 1 94 ? 4.510 5.742 1.734 1.00 78.12 94 LEU A CA 1
ATOM 692 C C . LEU A 1 94 ? 5.689 4.898 2.216 1.00 78.12 94 LEU A C 1
ATOM 694 O O . LEU A 1 94 ? 6.421 5.306 3.115 1.00 78.12 94 LEU A O 1
ATOM 698 N N . ALA A 1 95 ? 5.931 3.764 1.560 1.00 67.75 95 ALA A N 1
ATOM 699 C CA . ALA A 1 95 ? 7.153 2.989 1.756 1.00 67.75 95 ALA A CA 1
ATOM 700 C C . ALA A 1 95 ? 8.293 3.614 0.931 1.00 67.75 95 ALA A C 1
ATOM 702 O O . ALA A 1 95 ? 8.556 3.244 -0.224 1.00 67.75 95 ALA A O 1
ATOM 703 N N . THR A 1 96 ? 8.966 4.626 1.485 1.00 64.94 96 THR A N 1
ATOM 704 C CA . THR A 1 96 ? 10.095 5.291 0.822 1.00 64.94 96 THR A CA 1
ATOM 705 C C . THR A 1 96 ? 11.328 5.384 1.712 1.00 64.94 96 THR A C 1
ATOM 707 O O . THR A 1 96 ? 11.248 5.432 2.933 1.00 64.94 96 THR A O 1
ATOM 710 N N . ARG A 1 97 ? 12.502 5.415 1.076 1.00 58.09 97 ARG A N 1
ATOM 711 C CA . ARG A 1 97 ? 13.763 5.708 1.759 1.00 58.09 97 ARG A CA 1
ATOM 712 C C . ARG A 1 97 ? 13.832 7.213 2.019 1.00 58.09 97 ARG A C 1
ATOM 714 O O . ARG A 1 97 ? 13.517 7.991 1.111 1.00 58.09 97 ARG A O 1
ATOM 721 N N . ALA A 1 98 ? 14.250 7.618 3.216 1.00 51.78 98 ALA A N 1
ATOM 722 C CA . ALA A 1 98 ? 14.546 9.018 3.500 1.00 51.78 98 ALA A CA 1
ATOM 723 C C . ALA A 1 98 ? 15.804 9.469 2.723 1.00 51.78 98 ALA A C 1
ATOM 725 O O . ALA A 1 98 ? 16.721 8.666 2.506 1.00 51.78 98 ALA A O 1
ATOM 726 N N . PRO A 1 99 ? 15.891 10.738 2.283 1.00 47.91 99 PRO A N 1
ATOM 727 C CA . PRO A 1 99 ? 17.130 11.275 1.728 1.00 47.91 99 PRO A CA 1
ATOM 728 C C . PRO A 1 99 ? 18.259 11.174 2.768 1.00 47.91 99 PRO A C 1
ATOM 730 O O . PRO A 1 99 ? 18.110 11.667 3.880 1.00 47.91 99 PRO A O 1
ATOM 733 N N . GLY A 1 100 ? 19.383 10.546 2.409 1.00 53.34 100 GLY A N 1
ATOM 734 C CA . GLY A 1 100 ? 20.584 10.474 3.259 1.00 53.34 100 GLY A CA 1
ATOM 735 C C . GLY A 1 100 ? 20.758 9.200 4.094 1.00 53.34 100 GLY A C 1
ATOM 736 O O . GLY A 1 100 ? 21.855 8.975 4.594 1.00 53.34 100 GLY A O 1
ATOM 737 N N . ASP A 1 101 ? 19.755 8.324 4.181 1.00 52.47 101 ASP A N 1
ATOM 738 C CA . ASP A 1 101 ? 19.859 7.076 4.951 1.00 52.47 101 ASP A CA 1
ATOM 739 C C . ASP A 1 101 ? 20.284 5.892 4.065 1.00 52.47 101 ASP A C 1
ATOM 741 O O . ASP A 1 101 ? 19.471 5.328 3.334 1.00 52.47 101 ASP A O 1
ATOM 745 N N . TYR A 1 102 ? 21.583 5.579 4.036 1.00 53.09 102 TYR A N 1
ATOM 746 C CA . TYR A 1 102 ? 22.175 4.539 3.176 1.00 53.09 102 TYR A CA 1
ATOM 747 C C . TYR A 1 102 ? 22.257 3.148 3.822 1.00 53.09 102 TYR A C 1
ATOM 749 O O . TYR A 1 102 ? 22.796 2.227 3.200 1.00 53.09 102 TYR A O 1
ATOM 757 N N . ARG A 1 103 ? 21.735 2.956 5.041 1.00 55.88 103 ARG A N 1
ATOM 758 C CA . ARG A 1 103 ? 21.650 1.609 5.618 1.00 55.88 103 ARG A CA 1
ATOM 759 C C . ARG A 1 103 ? 20.572 0.841 4.855 1.00 55.88 103 ARG A C 1
ATOM 761 O O . ARG A 1 103 ? 19.461 1.330 4.674 1.00 55.88 103 ARG A O 1
ATOM 768 N N . ARG A 1 104 ? 20.917 -0.352 4.359 1.00 46.62 104 ARG A N 1
ATOM 769 C CA . ARG A 1 104 ? 20.005 -1.193 3.560 1.00 46.62 104 ARG A CA 1
ATOM 770 C C . ARG A 1 104 ? 18.717 -1.552 4.313 1.00 46.62 104 ARG A C 1
ATOM 772 O O . ARG A 1 104 ? 17.708 -1.802 3.664 1.00 46.62 104 ARG A O 1
ATOM 779 N N . ASP A 1 105 ? 18.758 -1.469 5.641 1.00 49.06 105 ASP A N 1
ATOM 780 C CA . ASP A 1 105 ? 17.711 -1.919 6.560 1.00 49.06 105 ASP A CA 1
ATOM 781 C C . ASP A 1 105 ? 16.959 -0.752 7.228 1.00 49.06 105 ASP A C 1
ATOM 783 O O . ASP A 1 105 ? 16.334 -0.927 8.268 1.00 49.06 105 ASP A O 1
ATOM 787 N N . SER A 1 106 ? 17.059 0.473 6.695 1.00 43.19 106 SER A N 1
ATOM 788 C CA . SER A 1 106 ? 16.467 1.664 7.318 1.00 43.19 106 SER A CA 1
ATOM 789 C C . SER A 1 106 ? 15.511 2.376 6.359 1.00 43.19 106 SER A C 1
ATOM 791 O O . SER A 1 106 ? 15.871 2.807 5.260 1.00 43.19 106 SER A O 1
ATOM 793 N N . TYR A 1 107 ? 14.243 2.450 6.756 1.00 47.38 107 TYR A N 1
ATOM 794 C CA . TYR A 1 107 ? 13.161 3.032 5.970 1.00 47.38 107 TYR A CA 1
ATOM 795 C C . TYR A 1 107 ? 12.250 3.869 6.849 1.00 47.38 107 TYR A C 1
ATOM 797 O O . TYR A 1 107 ? 12.028 3.581 8.021 1.00 47.38 107 TYR A O 1
ATOM 805 N N . HIS A 1 108 ? 11.726 4.934 6.252 1.00 48.00 108 HIS A N 1
ATOM 806 C CA . HIS A 1 108 ? 10.861 5.870 6.940 1.00 48.00 108 HIS A CA 1
ATOM 807 C C . HIS A 1 108 ? 9.437 5.672 6.437 1.00 48.00 108 HIS A C 1
ATOM 809 O O . HIS A 1 108 ? 9.152 5.861 5.253 1.00 48.00 108 HIS A O 1
ATOM 815 N N . VAL A 1 109 ? 8.543 5.303 7.347 1.00 46.81 109 VAL A N 1
ATOM 816 C CA . VAL A 1 109 ? 7.114 5.201 7.071 1.00 46.81 109 VAL A CA 1
ATOM 817 C C . VAL A 1 109 ? 6.472 6.519 7.481 1.00 46.81 109 VAL A C 1
ATOM 819 O O . VAL A 1 109 ? 6.462 6.874 8.656 1.00 46.81 109 VAL A O 1
ATOM 822 N N . THR A 1 110 ? 5.965 7.274 6.508 1.00 55.03 110 THR A N 1
ATOM 823 C CA . THR A 1 110 ? 5.186 8.485 6.792 1.00 55.03 110 THR A CA 1
ATOM 824 C C . THR A 1 110 ? 3.706 8.147 6.725 1.00 55.03 110 THR A C 1
ATOM 826 O O . THR A 1 110 ? 3.237 7.683 5.687 1.00 55.03 110 THR A O 1
ATOM 829 N N . ILE A 1 111 ? 2.997 8.411 7.823 1.00 53.97 111 ILE A N 1
ATOM 830 C CA . ILE A 1 111 ? 1.541 8.333 7.950 1.00 53.97 111 ILE A CA 1
ATOM 831 C C . ILE A 1 111 ? 1.015 9.770 7.927 1.00 53.97 111 ILE A C 1
ATOM 833 O O . ILE A 1 111 ? 1.319 10.560 8.820 1.00 53.97 111 ILE A O 1
ATOM 837 N N . SER A 1 112 ? 0.256 10.123 6.890 1.00 55.03 112 SER A N 1
ATOM 838 C CA . SER A 1 112 ? -0.459 11.401 6.820 1.00 55.03 112 SER A CA 1
ATOM 839 C C . SER A 1 112 ? -1.957 11.120 6.792 1.00 55.03 112 SER A C 1
ATOM 841 O O . SER A 1 112 ? -2.427 10.361 5.942 1.00 55.03 112 SER A O 1
ATOM 843 N N . GLY A 1 113 ? -2.686 11.677 7.761 1.00 48.66 113 GLY A N 1
ATOM 844 C CA . GLY A 1 113 ? -4.141 11.602 7.805 1.00 48.66 113 GLY A CA 1
ATOM 845 C C . GLY A 1 113 ? -4.757 12.656 6.892 1.00 48.66 113 GLY A C 1
ATOM 846 O O . GLY A 1 113 ? -4.380 13.826 6.955 1.00 48.66 113 GLY A O 1
ATOM 847 N N . LEU A 1 114 ? -5.713 12.253 6.059 1.00 52.28 114 LEU A N 1
ATOM 848 C CA . LEU A 1 114 ? -6.596 13.181 5.360 1.00 52.28 114 LEU A CA 1
ATOM 849 C C . LEU A 1 114 ? -7.812 13.446 6.257 1.00 52.28 114 LEU A C 1
ATOM 851 O O . LEU A 1 114 ? -8.810 12.738 6.185 1.00 52.28 114 LEU A O 1
ATOM 855 N N . GLN A 1 115 ? -7.712 14.447 7.129 1.00 40.72 115 GLN A N 1
ATOM 856 C CA . GLN A 1 115 ? -8.869 15.093 7.749 1.00 40.72 115 GLN A CA 1
ATOM 857 C C . GLN A 1 115 ? -8.728 16.604 7.569 1.00 40.72 115 GLN A C 1
ATOM 859 O O . GLN A 1 115 ? -7.624 17.139 7.650 1.00 40.72 115 GLN A O 1
ATOM 864 N N . GLU A 1 116 ? -9.842 17.313 7.392 1.00 37.75 116 GLU A N 1
ATOM 865 C CA . GLU A 1 116 ? -9.894 18.787 7.401 1.00 37.75 116 GLU A CA 1
ATOM 866 C C . GLU A 1 116 ? -9.635 19.383 8.808 1.00 37.75 116 GLU A C 1
ATOM 868 O O . GLU A 1 116 ? -9.884 20.553 9.079 1.00 37.75 116 GLU A O 1
ATOM 873 N N . THR A 1 117 ? -9.075 18.591 9.721 1.00 33.34 117 THR A N 1
ATOM 874 C CA . THR A 1 117 ? -8.666 18.996 11.062 1.00 33.34 117 THR A CA 1
ATOM 875 C C . THR A 1 117 ? -7.253 18.504 11.339 1.00 33.34 117 THR A C 1
ATOM 877 O O . THR A 1 117 ? -6.979 17.310 11.343 1.00 33.34 117 THR A O 1
ATOM 880 N N . SER A 1 118 ? -6.367 19.478 11.551 1.00 30.19 118 SER A N 1
ATOM 881 C CA . SER A 1 118 ? -4.951 19.388 11.922 1.00 30.19 118 SER A CA 1
ATOM 882 C C . SER A 1 118 ? -4.573 18.145 12.745 1.00 30.19 118 SER A C 1
ATOM 884 O O . SER A 1 118 ? -4.849 18.091 13.943 1.00 30.19 118 SER A O 1
ATOM 886 N N . ILE A 1 119 ? -3.837 17.206 12.140 1.00 36.59 119 ILE A N 1
ATOM 887 C CA . ILE A 1 119 ? -3.148 16.112 12.845 1.00 36.59 119 ILE A CA 1
ATOM 888 C C . ILE A 1 119 ? -1.637 16.338 12.726 1.00 36.59 119 ILE A C 1
ATOM 890 O O . ILE A 1 119 ? -1.085 16.400 11.627 1.00 36.59 119 ILE A O 1
ATOM 894 N N . SER A 1 120 ? -0.964 16.472 13.871 1.00 30.84 120 SER A N 1
ATOM 895 C CA . SER A 1 120 ? 0.497 16.574 13.955 1.00 30.84 120 SER A CA 1
ATOM 896 C C . SER A 1 120 ? 1.176 15.285 13.466 1.00 30.84 120 SER A C 1
ATOM 898 O O . SER A 1 120 ? 0.675 14.196 13.749 1.00 30.84 120 SER A O 1
ATOM 900 N N . PRO A 1 121 ? 2.335 15.366 12.783 1.00 36.69 121 PRO A N 1
ATOM 901 C CA . PRO A 1 121 ? 3.065 14.185 12.333 1.00 36.69 121 PRO A CA 1
ATOM 902 C C . PRO A 1 121 ? 3.475 13.318 13.531 1.00 36.69 121 PRO A C 1
ATOM 904 O O . PRO A 1 121 ? 4.225 13.759 14.404 1.00 36.69 121 PRO A O 1
ATOM 907 N N . MET A 1 122 ? 2.983 12.080 13.566 1.00 37.56 122 MET A N 1
ATOM 908 C CA . MET A 1 122 ? 3.313 11.109 14.606 1.00 37.56 122 MET A CA 1
ATOM 909 C C . MET A 1 122 ? 4.710 10.539 14.320 1.00 37.56 122 MET A C 1
ATOM 911 O O . MET A 1 122 ? 4.926 9.859 13.318 1.00 37.56 122 MET A O 1
ATOM 915 N N . ARG A 1 123 ? 5.691 10.876 15.167 1.00 35.53 123 ARG A N 1
ATOM 916 C CA . ARG A 1 123 ? 7.040 10.294 15.123 1.00 35.53 123 ARG A CA 1
ATOM 917 C C . ARG A 1 123 ? 7.053 9.032 15.980 1.00 35.53 123 ARG A C 1
ATOM 919 O O . ARG A 1 123 ? 6.899 9.133 17.192 1.00 35.53 123 ARG A O 1
ATOM 926 N N . PHE A 1 124 ? 7.273 7.873 15.370 1.00 37.28 124 PHE A N 1
ATOM 927 C CA . PHE A 1 124 ? 7.534 6.639 16.109 1.00 37.28 124 PHE A CA 1
ATOM 928 C C . PHE A 1 124 ? 9.025 6.559 16.456 1.00 37.28 124 PHE A C 1
ATOM 930 O O . PHE A 1 124 ? 9.877 6.634 15.570 1.00 37.28 124 PHE A O 1
ATOM 937 N N . GLN A 1 125 ? 9.343 6.442 17.747 1.00 25.72 125 GLN A N 1
ATOM 938 C CA . GLN A 1 125 ? 10.676 6.049 18.200 1.00 25.72 125 GLN A CA 1
ATOM 939 C C . GLN A 1 125 ? 10.722 4.521 18.256 1.00 25.72 125 GLN A C 1
ATOM 941 O O . GLN A 1 125 ? 9.908 3.910 18.943 1.00 25.72 125 GLN A O 1
ATOM 946 N N . ALA A 1 126 ? 11.651 3.919 17.514 1.00 30.92 126 ALA A N 1
ATOM 947 C CA . ALA A 1 126 ? 11.988 2.512 17.681 1.00 30.92 126 ALA A CA 1
ATOM 948 C C . ALA A 1 126 ? 12.625 2.317 19.068 1.00 30.92 126 ALA A C 1
ATOM 950 O O . ALA A 1 126 ? 13.520 3.087 19.433 1.00 30.92 126 ALA A O 1
ATOM 951 N N . GLY A 1 127 ? 12.111 1.349 19.830 1.00 29.78 127 GLY A N 1
ATOM 952 C CA . GLY A 1 127 ? 12.732 0.852 21.062 1.00 29.78 127 GLY A CA 1
ATOM 953 C C . GLY A 1 127 ? 13.923 -0.051 20.781 1.00 29.78 127 GLY A C 1
ATOM 954 O O . GLY A 1 127 ? 13.993 -0.597 19.656 1.00 29.78 127 GLY A O 1
#

Secondary structure (DSSP, 8-state):
-PPPPPPPEEEEEEE--S--TTTSS-THHHHHHHHHHHHHTTT-SEEEEEE-SS----SSEEEE-TTGGG-HHHHHHHHHHTS-TTEEEEEEEEEEPPTT---TT--EEEEEEE-SS------PPP-

Mean predicted aligned error: 9.66 Å

Solvent-accessible surface area (backbone atoms only — not comparable to full-atom values): 7943 Å² total; per-residue (Å²): 132,84,78,77,86,68,79,76,33,30,33,32,35,36,54,53,24,66,70,35,74,94,70,78,47,72,55,51,74,73,49,45,63,64,50,50,52,56,50,69,74,43,94,51,76,44,62,38,36,23,29,35,70,55,92,67,94,68,96,61,50,75,42,80,24,90,57,26,87,76,33,72,66,45,32,49,49,49,43,58,74,67,53,60,100,68,50,72,34,45,34,43,32,43,82,43,69,53,92,88,58,81,55,94,89,54,72,47,77,48,68,47,72,60,58,104,58,95,75,79,82,80,80,84,77,85,130

pLDDT: mean 74.73, std 20.78, range [25.72, 96.81]

Radius of gyration: 15.36 Å; Cα contacts (8 Å, |Δi|>4): 207; chains: 1; bounding box: 58×31×36 Å

Nearest PDB structures (foldseek):
  5zer-assembly1_B  TM=5.390E-01  e=3.153E+00  Synechococcus elongatus PCC 7942 = FACHB-805
  8rqi-assembly1_A  TM=4.133E-01  e=1.997E+00  Bradyrhizobium
  8oi3-assembly2_B  TM=4.119E-01  e=5.314E+00  Bradyrhizobium
  6lyi-assembly1_A  TM=1.973E-01  e=5.779E-01  Camellia sinensis var. assamica
  8uzd-assembly1_B-2  TM=2.290E-01  e=4.093E+00  Ilex paraguariensis

Foldseek 3Di:
DDDPDDDAAEEEEEEQADQCVVVVDSCCQVQVVVLVVVVVVDPHDAYEYEYHNDDHDDPHHYFYQPVCVVDPVSSVVSRVVPDDPRHPKYWYWYFDADPPDPDPPDTDIWTDIPDPDDDDTDDDDDD

Sequence (127 aa):
MARPPRLPLIGAIVLAAGASTRFGSPKQQLLLPEVLERVRESSVDDVVVVLGAHDVDTDARVVRCPEWERGPGASLRCGLESLGPDTEAAVVVLATRAPGDYRRDSYHVTISGLQETSISPMRFQAG

=== Feature glossary ===
The record interleaves many kinds of information about one protein. Here is each kind framed as the question it answers.

Q: Are the domains correctly placed relative to each other?
A: Predicted aligned error is AlphaFold's pairwise confidence. Unlike pLDDT (per-residue), PAE is per-residue-pair and captures whether two parts of the structure are correctly placed relative to each other. Units are ångströms of expected positional error.

Q: Which residues are in helices, strands, or loops?
A: Eight-state secondary structure (DSSP): H is the canonical α-helix, G the tighter 3₁₀-helix, I the wider π-helix; E/B are β-structure, T and S are turns and bends, and '-' is everything else. DSSP derives these from the pattern of main-chain N–H···O=C hydrogen bonds, not from the sequence.

Q: What if only a Cα trace is available?
A: P-SEA three-state annotation labels each residue as helix, strand, or coil based purely on the geometry of the Cα trace. It serves as a fallback when the full backbone (and thus DSSP) is unavailable.

Q: What are the backbone torsion angles?
A: φ (phi) and ψ (psi) are the two rotatable backbone dihedrals per residue: φ is the C(i-1)–N–Cα–C torsion, ψ is the N–Cα–C–N(i+1) torsion, both in degrees on (−180°, 180°]. α-helical residues cluster near (−60°, −45°); β-strand residues near (−120°, +130°). A Ramachandran plot is simply a scatter of (φ, ψ) for every residue.

Q: What known structures does this most resemble?
A: Structural nearest neighbors (via Foldseek easy-search vs the PDB). Reported per hit: target PDB id, E-value, and 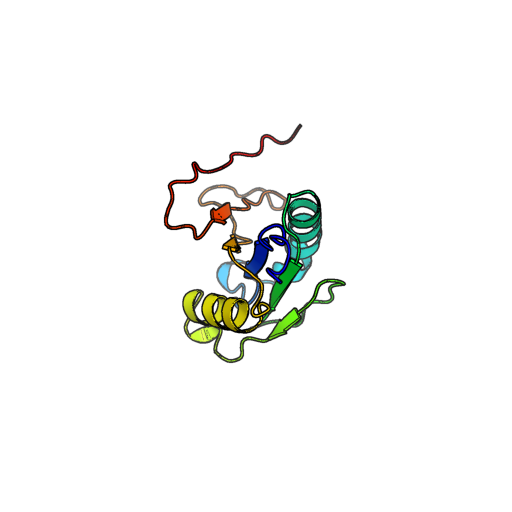alignment TM-score. A TM-score above ~0.5 is the conventional threshold for 'same fold'.

Q: What family and function is it annotated with?
A: Database cross-references. InterPro integrates a dozen domain/family signature databases into unified entries with residue-range hits. GO terms attach function/process/location labels with evidence codes. CATH codes position the fold in a four-level structural taxonomy. Organism is the NCBI-taxonomy species name.

Q: Which residues are buried vs exposed?
A: Solvent accessibility: the surface area of each residue that a 1.4 Å water probe can touch, in Å². When only backbone atoms are present the absolute values are lower than full-atom SASA (side chains contribute most of the area) and are flagged as backbone-only.

Q: What do the diagnostic plots show?
A: Three diagnostic plots accompany the record. The Cα contact map visualizes the tertiary structure as a 2D adjacency matrix (8 Å cutoff, sequence-local contacts suppressed). The Ramachandran plot shows the distribution of backbone (φ, ψ) torsions, with points in the α and β basins reflecting secondary structure content. The PAE plot shows AlphaFold's inter-residue confidence as a color matrix.

Q: What is the amino-acid chain?
A: The amino-acid sequence is the protein's primary structure: the linear order of residues from the N-terminus to the C-terminus, written in one-letter code. Everything else here — the 3D coordinates, the secondary structure, the domain annotations — is ultimately a consequence of this string.

Q: What do the rendered images show?
A: The six renders are orthographic views along the three Cartesian axes in both directions. Representation (cartoon, sticks, or surface) and color scheme (sequence-rainbow or by-chain) vary across proteins so the training set covers all the common visualization conventions.

Q: Where is each backbone atom in 3D?
A: The mmCIF table is the protein's shape written out atom by atom. For each backbone N, Cα, C, and carbonyl O, it records an (x, y, z) coordinate triple in Å plus the residue type, chain letter, and residue number.

Q: How mobile is each atom in the crystal?
A: For experimental (PDB) structures, the B-factor (temperature factor) quantifies the positional spread of each atom in the crystal — a combination of thermal vibration and static disorder — in units of Å². High B-factors mark flexible loops or poorly resolved regions; low B-factors mark the rigid, well-ordered core.

Q: How big and how compact is the whole molecule?
A: Three whole-structure scalars: the radius of gyration (RMS distance of Cα from centroid, in Å), the count of Cα–Cα contacts (pairs closer than 8 Å and separated by more than four residues in sequence — i.e. tertiary, not local, contacts), and the bounding-box dimensions. Together they distinguish compact globular folds from extended fibres or disordered chains.

Q: What does the local fold look like, residue by residue?
A: A 3Di character summarizes, for each residue, the relative orientation of the Cα frame of its nearest spatial neighbor. Because it encodes fold topology rather than chemistry, 3Di alignments detect remote structural similarity that sequence alignment misses.

Q: How confident is the AlphaFold model at each residue?
A: For AlphaFold models, the B-factor field carries pLDDT — the model's own estimate of local accuracy on a 0–100 scale. Regions with pLDDT<50 should be treated as essentially unmodeled; they often correspond to intrinsically disordered segments.